Protein AF-A0A315Y2B6-F1 (afdb_monomer)

Secondary structure (DSSP, 8-state):
-HHHHHHHHHHHHHHHHH--HHHHHHHHHHHHHHHHHHHHHHHHHHHHHHHH---THHHHHHHHHHHHHHHHHHHHHHHHHHHHHHTT-----HHHHHHHHHHHTT-

Organism: Ruminococcus flavefaciens (NCBI:txid1265)

Solvent-accessible surface area (backbone atoms only — not comparable to full-atom values): 5702 Å² total; per-residue (Å²): 101,71,68,45,38,52,49,19,43,51,25,23,54,47,20,57,75,69,69,40,67,66,29,47,53,53,20,54,55,32,33,59,48,38,56,49,50,37,55,51,50,48,51,51,46,50,50,46,51,70,76,64,62,55,59,75,66,56,39,47,53,46,55,48,50,55,51,52,38,53,57,47,37,52,50,26,54,52,26,52,52,49,42,64,49,34,78,78,51,77,83,77,50,69,66,63,48,50,54,55,51,60,58,51,74,77,106

Sequence (107 aa):
MGALCEEAIAYEVKYLVEHDPEMKENAIDAEKQIDRNERDIESHCMKLLIHQQPVATDFRVITSALKMISDMERIGDQAKDIAEIAEYVHLSDSSARVHITNMAEIW

Nearest PDB structures (foldseek):
  1xwm-assembly1_A-2  TM=9.342E-01  e=5.596E-02  Geobacillus stearothermophilus
  1sum-assembly1_B  TM=8.061E-01  e=2.217E-01  Thermotoga maritima
  9had-assembly1_A  TM=8.245E-01  e=6.741E+00  Dermatophagoides farinae
  9had-assembly2_B  TM=5.248E-01  e=4.844E+00  Dermatophagoides farinae
  8q72-assembly1_B  TM=4.557E-01  e=3.481E+00  Escherichia coli

Structure (mmCIF, N/CA/C/O backbone):
data_AF-A0A315Y2B6-F1
#
_entry.id   AF-A0A315Y2B6-F1
#
loop_
_atom_site.group_PDB
_atom_site.id
_atom_site.type_symbol
_atom_site.label_atom_id
_atom_site.label_alt_id
_atom_site.label_comp_id
_atom_site.label_asym_id
_atom_site.label_entity_id
_atom_site.label_seq_id
_atom_site.pdbx_PDB_ins_code
_atom_site.Cartn_x
_atom_site.Cartn_y
_atom_site.Cartn_z
_atom_site.occupancy
_atom_site.B_iso_or_equiv
_atom_site.auth_seq_id
_atom_site.auth_comp_id
_atom_site.auth_asym_id
_atom_site.auth_atom_id
_atom_site.pdbx_PDB_model_num
ATOM 1 N N . MET A 1 1 ? -9.079 -2.030 -1.273 1.00 90.56 1 MET A N 1
ATOM 2 C CA . MET A 1 1 ? -7.680 -1.676 -0.972 1.00 90.56 1 MET A CA 1
ATOM 3 C C . MET A 1 1 ? -6.734 -2.793 -1.381 1.00 90.56 1 MET A C 1
ATOM 5 O O . MET A 1 1 ? -5.954 -2.532 -2.269 1.00 90.56 1 MET A O 1
ATOM 9 N N . GLY A 1 2 ? -6.883 -4.036 -0.898 1.00 92.69 2 GLY A N 1
ATOM 10 C CA . GLY A 1 2 ? -6.045 -5.166 -1.358 1.00 92.69 2 GLY A CA 1
ATOM 11 C C . GLY A 1 2 ? -5.941 -5.324 -2.885 1.00 92.69 2 GLY A C 1
ATOM 12 O O . GLY A 1 2 ? -4.840 -5.281 -3.410 1.00 92.69 2 GLY A O 1
ATOM 13 N N . ALA A 1 3 ? -7.070 -5.368 -3.602 1.00 93.69 3 ALA A N 1
ATOM 14 C CA . ALA A 1 3 ? -7.063 -5.423 -5.071 1.00 93.69 3 ALA A CA 1
ATOM 15 C C . ALA A 1 3 ? -6.384 -4.205 -5.736 1.00 93.69 3 ALA A C 1
ATOM 17 O O . ALA A 1 3 ? -5.747 -4.349 -6.766 1.00 93.69 3 ALA A O 1
ATOM 18 N N . LEU A 1 4 ? -6.464 -3.014 -5.125 1.00 93.75 4 LEU A N 1
ATOM 19 C CA . LEU A 1 4 ? -5.757 -1.829 -5.632 1.00 93.75 4 LEU A CA 1
ATOM 20 C C . LEU A 1 4 ? -4.242 -1.953 -5.432 1.00 93.75 4 LEU A C 1
ATOM 22 O O . LEU A 1 4 ? -3.488 -1.501 -6.281 1.00 93.75 4 LEU A O 1
ATOM 26 N N . CYS A 1 5 ? -3.793 -2.567 -4.332 1.00 94.50 5 CYS A N 1
ATOM 27 C CA . CYS A 1 5 ? -2.377 -2.875 -4.126 1.00 94.50 5 CYS A CA 1
ATOM 28 C C . CYS A 1 5 ? -1.881 -3.889 -5.169 1.00 94.50 5 CYS A C 1
ATOM 30 O O . CYS A 1 5 ? -0.793 -3.719 -5.706 1.00 94.50 5 CYS A O 1
ATOM 32 N N . GLU A 1 6 ? -2.677 -4.919 -5.476 1.00 93.12 6 GLU A N 1
ATOM 33 C CA . GLU A 1 6 ? -2.364 -5.901 -6.526 1.00 93.12 6 GLU A CA 1
ATOM 34 C C . GLU A 1 6 ? -2.275 -5.235 -7.907 1.00 93.12 6 GLU A C 1
ATOM 36 O O . GLU A 1 6 ? -1.290 -5.428 -8.616 1.00 93.12 6 GLU A O 1
ATOM 41 N N . GLU A 1 7 ? -3.247 -4.387 -8.257 1.00 92.88 7 GLU A N 1
ATOM 42 C CA . GLU A 1 7 ? -3.232 -3.601 -9.496 1.00 92.88 7 GLU A CA 1
ATOM 43 C C . GLU A 1 7 ? -2.013 -2.674 -9.575 1.00 92.88 7 GLU A C 1
ATOM 45 O O . GLU A 1 7 ? -1.332 -2.656 -10.599 1.00 92.88 7 GLU A O 1
ATOM 50 N N . ALA A 1 8 ? -1.696 -1.950 -8.496 1.00 93.50 8 ALA A N 1
ATOM 51 C CA . ALA A 1 8 ? -0.524 -1.079 -8.437 1.00 93.50 8 ALA A CA 1
ATOM 52 C C . ALA A 1 8 ? 0.765 -1.866 -8.714 1.00 93.50 8 ALA A C 1
ATOM 54 O O . ALA A 1 8 ? 1.544 -1.480 -9.580 1.00 93.50 8 ALA A O 1
ATOM 55 N N . ILE A 1 9 ? 0.956 -3.014 -8.055 1.00 92.25 9 ILE A N 1
ATOM 56 C CA . ILE A 1 9 ? 2.113 -3.885 -8.305 1.00 92.25 9 ILE A CA 1
ATOM 57 C C . ILE A 1 9 ? 2.136 -4.356 -9.766 1.00 92.25 9 ILE A C 1
ATOM 59 O O . ILE A 1 9 ? 3.190 -4.326 -10.401 1.00 92.25 9 ILE A O 1
ATOM 63 N N . ALA A 1 10 ? 0.997 -4.779 -10.317 1.00 91.31 10 ALA A N 1
ATOM 64 C CA . ALA A 1 10 ? 0.919 -5.283 -11.685 1.00 91.31 10 ALA A CA 1
ATOM 65 C C . ALA A 1 10 ? 1.286 -4.211 -12.725 1.00 91.31 10 ALA A C 1
ATOM 67 O O . ALA A 1 10 ? 2.072 -4.479 -13.640 1.00 91.31 10 ALA A O 1
ATOM 68 N N . TYR A 1 11 ? 0.763 -2.991 -12.573 1.00 92.62 11 TYR A N 1
ATOM 69 C CA . TYR A 1 11 ? 1.108 -1.862 -13.436 1.00 92.62 11 TYR A CA 1
ATOM 70 C C . TYR A 1 11 ? 2.600 -1.533 -13.356 1.00 92.62 11 TYR A C 1
ATOM 72 O O . TYR A 1 11 ? 3.242 -1.360 -14.391 1.00 92.62 11 TYR A O 1
ATOM 80 N N . GLU A 1 12 ? 3.178 -1.538 -12.157 1.00 90.38 12 GLU A N 1
ATOM 81 C CA . GLU A 1 12 ? 4.590 -1.207 -11.965 1.00 90.38 12 GLU A CA 1
ATOM 82 C C . GLU A 1 12 ? 5.536 -2.243 -12.549 1.00 90.38 12 GLU A C 1
ATOM 84 O O . GLU A 1 12 ? 6.516 -1.910 -13.218 1.00 90.38 12 GLU A O 1
ATOM 89 N N . VAL A 1 13 ? 5.223 -3.525 -12.370 1.00 89.06 13 VAL A N 1
ATOM 90 C CA . VAL A 1 13 ? 6.012 -4.596 -12.980 1.00 89.06 13 VAL A CA 1
ATOM 91 C C . VAL A 1 13 ? 5.925 -4.526 -14.503 1.00 89.06 13 VAL A C 1
ATOM 93 O O . VAL A 1 13 ? 6.932 -4.718 -15.189 1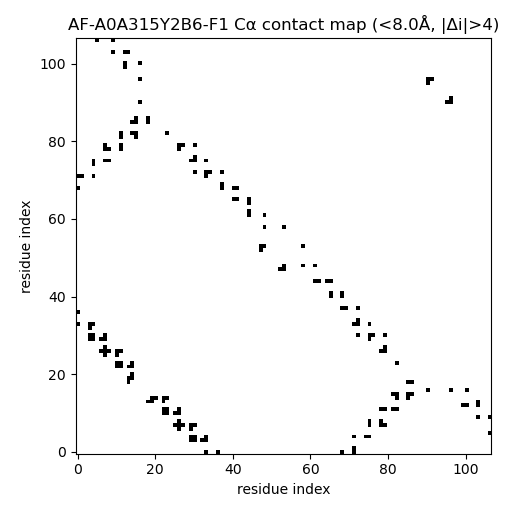.00 89.06 13 VAL A O 1
ATOM 96 N N . LYS A 1 14 ? 4.752 -4.193 -15.048 1.00 88.81 14 LYS A N 1
ATOM 97 C CA . LYS A 1 14 ? 4.595 -4.007 -16.489 1.00 88.81 14 LYS A CA 1
ATOM 98 C C . LYS A 1 14 ? 5.385 -2.800 -16.994 1.00 88.81 14 LYS A C 1
ATOM 100 O O . LYS A 1 14 ? 6.088 -2.923 -17.996 1.00 88.81 14 LYS A O 1
ATOM 105 N N . TYR A 1 15 ? 5.357 -1.675 -16.278 1.00 90.75 15 TYR A N 1
ATOM 106 C CA . TYR A 1 15 ? 6.193 -0.517 -16.595 1.00 90.75 15 TYR A CA 1
ATOM 107 C C . TYR A 1 15 ? 7.688 -0.863 -16.546 1.00 90.75 15 TYR A C 1
ATOM 109 O O . TYR A 1 15 ? 8.430 -0.511 -17.457 1.00 90.75 15 TYR A O 1
ATOM 117 N N . LEU A 1 16 ? 8.131 -1.625 -15.545 1.00 86.88 16 LEU A N 1
ATOM 118 C CA . LEU A 1 16 ? 9.524 -2.054 -15.407 1.00 86.88 16 LEU A CA 1
ATOM 119 C C . LEU A 1 16 ? 10.008 -2.935 -16.575 1.00 86.88 16 LEU A C 1
ATOM 121 O O . LEU A 1 16 ? 11.182 -2.872 -16.949 1.00 86.88 16 LEU A O 1
ATOM 125 N N . VAL A 1 17 ? 9.136 -3.777 -17.138 1.00 85.06 17 VAL A N 1
ATOM 126 C CA . VAL A 1 17 ? 9.481 -4.702 -18.233 1.00 85.06 17 VAL A CA 1
ATOM 127 C C . VAL A 1 17 ? 9.347 -4.051 -19.611 1.00 85.06 17 VAL A C 1
ATOM 129 O O . VAL A 1 17 ? 10.186 -4.296 -20.484 1.00 85.06 17 VAL A O 1
ATOM 132 N N . GLU A 1 18 ? 8.290 -3.266 -19.819 1.00 86.88 18 GLU A N 1
ATOM 133 C CA . GLU A 1 18 ? 7.896 -2.735 -21.130 1.00 86.88 18 GLU A CA 1
ATOM 134 C C . GLU A 1 18 ? 8.264 -1.257 -21.328 1.00 86.88 18 GLU A C 1
ATOM 136 O O . GLU A 1 18 ? 8.247 -0.779 -22.463 1.00 86.88 18 GLU A O 1
ATOM 141 N N . HIS A 1 19 ? 8.611 -0.538 -20.254 1.00 86.38 19 HIS A N 1
ATOM 142 C CA . HIS A 1 19 ? 8.812 0.918 -20.231 1.00 86.38 19 HIS A CA 1
ATOM 143 C C . HIS A 1 19 ? 7.598 1.701 -20.764 1.00 86.38 19 HIS A C 1
ATOM 145 O O . HIS A 1 19 ? 7.749 2.769 -21.357 1.00 86.38 19 HIS A O 1
ATOM 151 N N . ASP A 1 20 ? 6.388 1.173 -20.546 1.00 89.50 20 ASP A N 1
ATOM 152 C CA . ASP A 1 20 ? 5.126 1.787 -20.972 1.00 89.50 20 ASP A CA 1
ATOM 153 C C . ASP A 1 20 ? 4.697 2.934 -20.028 1.00 89.50 20 ASP A C 1
ATOM 155 O O . ASP A 1 20 ? 4.271 2.672 -18.897 1.00 89.50 20 ASP A O 1
ATOM 159 N N . PRO A 1 21 ? 4.762 4.209 -20.460 1.00 88.94 21 PRO A N 1
ATOM 160 C CA . PRO A 1 21 ? 4.435 5.349 -19.606 1.00 88.94 21 PRO A CA 1
ATOM 161 C C . PRO A 1 21 ? 2.975 5.363 -19.127 1.00 88.94 21 PRO A C 1
ATOM 163 O O . PRO A 1 21 ? 2.705 5.955 -18.083 1.00 88.94 21 PRO A O 1
ATOM 166 N N . GLU A 1 22 ? 2.047 4.710 -19.835 1.00 93.31 22 GLU A N 1
ATOM 167 C CA . GLU A 1 22 ? 0.646 4.613 -19.405 1.00 93.31 22 GLU A CA 1
ATOM 168 C C . GLU A 1 22 ? 0.519 3.766 -18.130 1.00 93.31 22 GLU A C 1
ATOM 170 O O . GLU A 1 22 ? -0.234 4.104 -17.218 1.00 93.31 22 GLU A O 1
ATOM 175 N N . MET A 1 23 ? 1.311 2.695 -18.016 1.00 92.62 23 MET A N 1
ATOM 176 C CA . MET A 1 23 ? 1.315 1.847 -16.821 1.00 92.62 23 MET A CA 1
ATOM 177 C C . MET A 1 23 ? 1.856 2.594 -15.598 1.00 92.62 23 MET A C 1
ATOM 179 O O . MET A 1 23 ? 1.296 2.460 -14.512 1.00 92.62 23 MET A O 1
ATOM 183 N N . LYS A 1 24 ? 2.870 3.450 -15.780 1.00 90.38 24 LYS A N 1
ATOM 184 C CA . LYS A 1 24 ? 3.372 4.332 -14.714 1.00 90.38 24 LYS A CA 1
ATOM 185 C C . LYS A 1 24 ? 2.284 5.288 -14.214 1.00 90.38 24 LYS A C 1
ATOM 187 O O . LYS A 1 24 ? 2.136 5.481 -13.011 1.00 90.38 24 LYS A O 1
ATOM 192 N N . GLU A 1 25 ? 1.512 5.891 -15.118 1.00 92.94 25 GLU A N 1
ATOM 193 C CA . GLU A 1 25 ? 0.418 6.794 -14.732 1.00 92.94 25 GLU A CA 1
ATOM 194 C C . GLU A 1 25 ? -0.687 6.048 -13.970 1.00 92.94 25 GLU A C 1
ATOM 196 O O . GLU A 1 25 ? -1.113 6.501 -12.905 1.00 92.94 25 GLU A O 1
ATOM 201 N N . ASN A 1 26 ? -1.076 4.862 -14.450 1.00 93.50 26 ASN A N 1
ATOM 202 C CA . ASN A 1 26 ? -2.064 4.010 -13.786 1.00 93.50 26 ASN A CA 1
ATOM 203 C C . ASN A 1 26 ? -1.624 3.593 -12.376 1.00 93.50 26 ASN A C 1
ATOM 205 O O . ASN A 1 26 ? -2.435 3.597 -11.449 1.00 93.50 26 ASN A O 1
ATOM 209 N N . ALA A 1 27 ? -0.345 3.267 -12.193 1.00 92.19 27 ALA A N 1
ATOM 210 C CA . ALA A 1 27 ? 0.192 2.908 -10.890 1.00 92.19 27 ALA A CA 1
ATOM 211 C C . ALA A 1 27 ? 0.207 4.087 -9.906 1.00 92.19 27 ALA A C 1
ATOM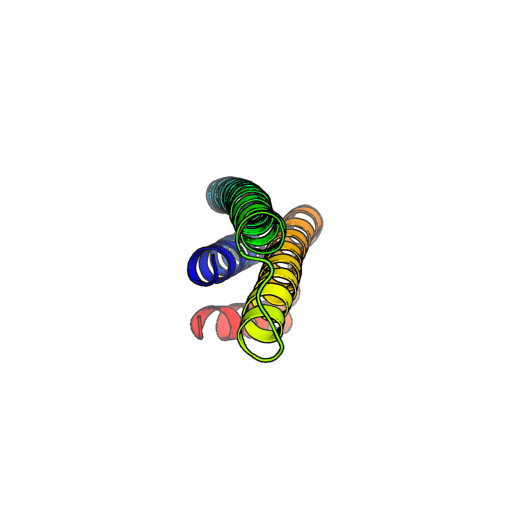 213 O O . ALA A 1 27 ? -0.238 3.945 -8.766 1.00 92.19 27 ALA A O 1
ATOM 214 N N . ILE A 1 28 ? 0.615 5.277 -10.362 1.00 91.56 28 ILE A N 1
ATOM 215 C CA . ILE A 1 28 ? 0.555 6.512 -9.565 1.00 91.56 28 ILE A CA 1
ATOM 216 C C . ILE A 1 28 ? -0.891 6.820 -9.147 1.00 91.56 28 ILE A C 1
ATOM 218 O O . ILE A 1 28 ? -1.148 7.267 -8.029 1.00 91.56 28 ILE A O 1
ATOM 222 N N . ASP A 1 29 ? -1.861 6.603 -10.030 1.00 94.88 29 ASP A N 1
ATOM 223 C CA . ASP A 1 29 ? -3.267 6.822 -9.701 1.00 94.88 29 ASP A CA 1
ATOM 224 C C . ASP A 1 29 ? -3.845 5.746 -8.770 1.00 94.88 29 ASP A C 1
ATOM 226 O O . ASP A 1 29 ? -4.738 6.054 -7.971 1.00 94.88 29 ASP A O 1
ATOM 230 N N . ALA A 1 30 ? -3.333 4.515 -8.820 1.00 94.50 30 ALA A N 1
ATOM 231 C CA . ALA A 1 30 ? -3.653 3.470 -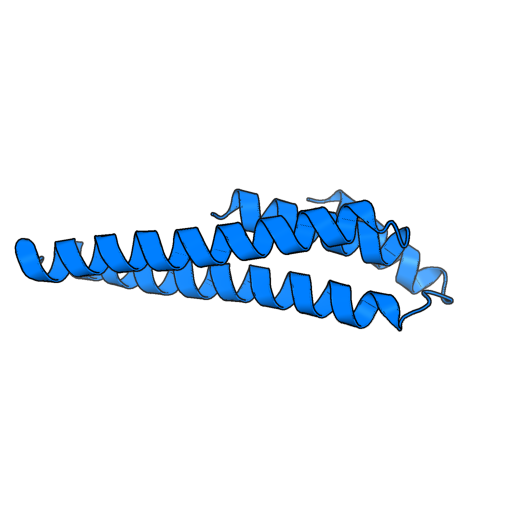7.853 1.00 94.50 30 ALA A CA 1
ATOM 232 C C . ALA A 1 30 ? -3.091 3.799 -6.456 1.00 94.50 30 ALA A C 1
ATOM 234 O O . ALA A 1 30 ? -3.840 3.725 -5.481 1.00 94.50 30 ALA A O 1
ATOM 235 N N . GLU A 1 31 ? -1.836 4.253 -6.350 1.00 94.75 31 GLU A N 1
ATOM 236 C CA . GLU A 1 31 ? -1.224 4.712 -5.088 1.00 94.75 31 GLU A CA 1
ATOM 237 C C . GLU A 1 31 ? -2.043 5.843 -4.449 1.00 94.75 31 GLU A C 1
ATOM 239 O O . GLU A 1 31 ? -2.513 5.707 -3.319 1.00 94.75 31 GLU A O 1
ATOM 244 N N . LYS A 1 32 ? -2.409 6.877 -5.217 1.00 95.44 32 LYS A N 1
ATOM 245 C CA . LYS A 1 32 ? -3.251 7.972 -4.701 1.00 95.44 32 LYS A CA 1
ATOM 246 C C . LYS A 1 32 ? -4.601 7.490 -4.178 1.00 95.44 32 LYS A C 1
ATOM 248 O O . LYS A 1 32 ? -5.209 8.153 -3.333 1.00 95.44 32 LYS A O 1
ATOM 253 N N . GLN A 1 33 ? -5.149 6.417 -4.747 1.00 96.88 33 GLN A N 1
ATOM 254 C CA . GLN A 1 33 ? -6.393 5.816 -4.269 1.00 96.88 33 GLN A CA 1
ATOM 255 C C . GLN A 1 33 ? -6.174 5.004 -2.992 1.00 96.88 33 GLN A C 1
ATOM 257 O O . GLN A 1 33 ? -7.046 5.021 -2.120 1.00 96.88 33 GLN A O 1
ATOM 262 N N . ILE A 1 34 ? -5.035 4.324 -2.858 1.00 97.50 34 ILE A N 1
ATOM 263 C CA . ILE A 1 34 ? -4.635 3.624 -1.635 1.00 97.50 34 ILE A CA 1
ATOM 264 C C . ILE A 1 34 ? -4.509 4.630 -0.482 1.00 97.50 34 ILE A C 1
ATOM 266 O O . ILE A 1 34 ? -5.200 4.447 0.518 1.00 97.50 34 ILE A O 1
ATOM 270 N N . ASP A 1 35 ? -3.801 5.748 -0.661 1.00 97.19 35 ASP A N 1
ATOM 271 C CA . ASP A 1 35 ? -3.650 6.803 0.359 1.00 97.19 35 ASP A CA 1
ATOM 272 C C . ASP A 1 35 ? -4.978 7.407 0.818 1.00 97.19 35 ASP A C 1
ATOM 274 O O . ASP A 1 35 ? -5.159 7.822 1.968 1.00 97.19 35 ASP A O 1
ATOM 278 N N . ARG A 1 36 ? -5.918 7.577 -0.119 1.00 97.62 36 ARG A N 1
ATOM 279 C CA . ARG A 1 36 ? -7.254 8.094 0.208 1.00 97.62 36 ARG A CA 1
ATOM 280 C C . ARG A 1 36 ? -8.025 7.068 1.020 1.00 97.62 36 ARG A C 1
ATOM 282 O O . ARG A 1 36 ? -8.609 7.423 2.039 1.00 97.62 36 ARG A O 1
ATOM 289 N N . ASN A 1 37 ? -7.995 5.809 0.589 1.00 97.69 37 ASN A N 1
ATOM 290 C CA . ASN A 1 37 ? -8.665 4.725 1.292 1.00 97.69 37 ASN A CA 1
ATOM 291 C C . ASN A 1 37 ? -8.080 4.512 2.691 1.00 97.69 37 ASN A C 1
ATOM 293 O O . ASN A 1 37 ? -8.848 4.290 3.622 1.00 97.69 37 ASN A O 1
ATOM 297 N N . GLU A 1 38 ? -6.762 4.611 2.861 1.00 98.12 38 GLU A N 1
ATOM 298 C CA . GLU A 1 38 ? -6.113 4.522 4.168 1.00 98.12 38 GLU A CA 1
ATOM 299 C C . GLU A 1 38 ? -6.655 5.609 5.108 1.00 98.12 38 GLU A C 1
ATOM 301 O O . GLU A 1 38 ? -7.229 5.287 6.149 1.00 98.12 38 GLU A O 1
ATOM 306 N N . ARG A 1 39 ? -6.598 6.883 4.693 1.00 98.12 39 ARG A N 1
ATOM 307 C CA . ARG A 1 39 ? -7.127 8.019 5.470 1.00 98.12 39 ARG A CA 1
ATOM 308 C C . ARG A 1 39 ? -8.614 7.883 5.788 1.00 98.12 39 ARG A C 1
ATOM 310 O O . ARG A 1 39 ? -9.051 8.185 6.904 1.00 98.12 39 ARG A O 1
ATOM 317 N N . ASP A 1 40 ? -9.407 7.423 4.825 1.00 98.19 40 ASP A N 1
ATOM 318 C CA . ASP A 1 40 ? -10.839 7.219 5.014 1.00 98.19 40 ASP A CA 1
ATOM 319 C C . ASP A 1 40 ? -11.106 6.098 6.023 1.00 98.19 40 ASP A C 1
ATOM 321 O O . ASP A 1 40 ? -11.921 6.270 6.936 1.00 98.19 40 ASP A O 1
ATOM 325 N N . ILE A 1 41 ? -10.426 4.955 5.910 1.00 97.81 41 ILE A N 1
ATOM 326 C CA . ILE A 1 41 ? -10.594 3.833 6.841 1.00 97.81 41 ILE A CA 1
ATOM 327 C C . ILE A 1 41 ? -10.089 4.218 8.234 1.00 97.81 41 ILE A C 1
ATOM 329 O O . ILE A 1 41 ? -10.795 3.969 9.214 1.00 97.81 41 ILE A O 1
ATOM 333 N N . GLU A 1 42 ? -8.942 4.891 8.339 1.00 98.19 42 GLU A N 1
ATOM 334 C CA . GLU A 1 42 ? -8.418 5.414 9.602 1.00 98.19 42 GLU A CA 1
ATOM 335 C C . GLU A 1 42 ? -9.450 6.325 10.283 1.00 98.19 42 GLU A C 1
ATOM 337 O O . GLU A 1 42 ? -9.787 6.126 11.454 1.00 98.19 42 GLU A O 1
ATOM 342 N N . SER A 1 43 ? -10.047 7.263 9.537 1.00 98.00 43 SER A N 1
ATOM 343 C CA . SER A 1 43 ? -11.100 8.146 10.049 1.00 98.00 43 SER A CA 1
ATOM 344 C C . SER A 1 43 ? -12.306 7.366 10.583 1.00 98.00 43 SER A C 1
ATOM 346 O O . SER A 1 43 ? -12.836 7.683 11.654 1.00 98.00 43 SER A O 1
ATOM 348 N N . HIS A 1 44 ? -12.748 6.323 9.873 1.00 97.31 44 HIS A N 1
ATOM 349 C CA . HIS A 1 44 ? -13.843 5.463 10.328 1.00 97.31 44 HIS A CA 1
ATOM 350 C C . HIS A 1 44 ? -13.477 4.688 11.597 1.00 97.31 44 HIS A C 1
ATOM 352 O O . HIS A 1 44 ? -14.268 4.660 12.544 1.00 97.31 44 HIS A O 1
ATOM 358 N N . CYS A 1 45 ? -12.277 4.111 11.659 1.00 97.06 45 CYS A N 1
ATOM 359 C CA . CYS A 1 45 ? -11.773 3.423 12.842 1.00 97.06 45 CYS A CA 1
ATOM 360 C C . CYS A 1 45 ? -11.718 4.363 14.053 1.00 97.06 45 CYS A C 1
ATOM 362 O O . CYS A 1 45 ? -12.217 4.011 15.122 1.00 97.06 45 CYS A O 1
ATOM 364 N N . MET A 1 46 ? -11.212 5.587 13.885 1.00 97.12 46 MET A N 1
ATOM 365 C CA . MET A 1 46 ? -11.163 6.583 14.958 1.00 97.12 46 MET A CA 1
ATOM 366 C C . MET A 1 46 ? -12.558 6.993 15.438 1.00 97.12 46 MET A C 1
ATOM 368 O O . MET A 1 46 ? -12.795 7.066 16.645 1.00 97.12 46 MET A O 1
ATOM 372 N N . LYS A 1 47 ? -13.518 7.183 14.524 1.00 97.00 47 LYS A N 1
ATOM 373 C CA . LYS A 1 47 ? -14.922 7.437 14.890 1.00 97.00 47 LYS A CA 1
ATOM 374 C C . LYS A 1 47 ? -15.503 6.290 15.716 1.00 97.00 47 LYS A C 1
ATOM 376 O O . LYS A 1 47 ? -16.158 6.551 16.722 1.00 97.00 47 LYS A O 1
ATOM 381 N N . LEU A 1 48 ? -15.251 5.036 15.336 1.00 95.94 48 LEU A N 1
ATOM 382 C CA . LEU A 1 48 ? -15.718 3.872 16.097 1.00 95.94 48 LEU A CA 1
ATOM 383 C C . LEU A 1 48 ? -15.110 3.830 17.504 1.00 95.94 48 LEU A C 1
ATOM 385 O O . LEU A 1 48 ? -15.843 3.634 18.472 1.00 95.94 48 LEU A O 1
ATOM 389 N N . LEU A 1 49 ? -13.803 4.074 17.631 1.00 95.00 49 LEU A N 1
ATOM 390 C CA . LEU A 1 49 ? -13.124 4.114 18.929 1.00 95.00 49 LEU A CA 1
ATOM 391 C C . LEU A 1 49 ? -13.700 5.200 19.847 1.00 95.00 49 LEU A C 1
ATOM 393 O O . LEU A 1 49 ? -13.960 4.933 21.020 1.00 95.00 49 LEU A O 1
ATOM 397 N N . ILE A 1 50 ? -13.940 6.399 19.310 1.00 95.19 50 ILE A N 1
ATOM 398 C CA . ILE A 1 50 ? -14.446 7.545 20.077 1.00 95.19 50 ILE A CA 1
ATOM 399 C C . ILE A 1 50 ? -15.918 7.357 20.463 1.00 95.19 50 ILE A C 1
ATOM 401 O O . ILE A 1 50 ? -16.279 7.580 21.618 1.0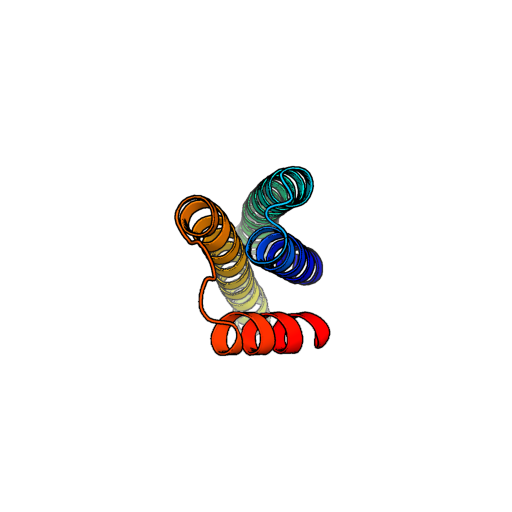0 95.19 50 ILE A O 1
ATOM 405 N N . HIS A 1 51 ? -16.774 6.969 19.515 1.00 94.94 51 HIS A N 1
ATOM 406 C CA . HIS A 1 51 ? -18.222 6.941 19.732 1.00 94.94 51 HIS A CA 1
ATOM 407 C C . HIS A 1 51 ? -18.711 5.695 20.467 1.00 94.94 51 HIS A C 1
ATOM 409 O O . HIS A 1 51 ? -19.669 5.796 21.228 1.00 94.94 51 HIS A O 1
ATOM 415 N N . GLN A 1 52 ? -18.100 4.533 20.223 1.00 92.31 52 GLN A N 1
ATOM 416 C CA . GLN A 1 52 ? -18.619 3.253 20.718 1.00 92.31 52 GLN A CA 1
ATOM 417 C C . GLN A 1 52 ? -17.829 2.694 21.905 1.00 92.31 52 GLN A C 1
ATOM 419 O O . GLN A 1 52 ? -18.305 1.767 22.550 1.00 92.31 52 GLN A O 1
ATOM 424 N N . GLN A 1 53 ? -16.635 3.231 22.193 1.00 89.56 53 GLN A N 1
ATOM 425 C CA . GLN A 1 53 ? -15.734 2.750 23.255 1.00 89.56 53 GLN A CA 1
ATOM 426 C C . GLN A 1 53 ? -15.647 1.207 23.323 1.00 89.56 53 GLN A C 1
ATOM 428 O O . GLN A 1 53 ? -15.883 0.608 24.377 1.00 89.56 53 GLN A O 1
ATOM 433 N N . PRO A 1 54 ? -15.351 0.545 22.186 1.00 91.81 54 PRO A N 1
ATOM 434 C CA . PRO A 1 54 ? -15.387 -0.906 22.076 1.00 91.81 54 PRO A CA 1
ATOM 435 C C . PRO A 1 54 ? -14.389 -1.565 23.030 1.00 91.81 54 PRO A C 1
ATOM 437 O O . PRO A 1 54 ? -13.280 -1.071 23.238 1.00 91.81 54 PRO A O 1
ATOM 440 N N . VAL A 1 55 ? -14.757 -2.724 23.578 1.00 92.25 55 VAL A N 1
ATOM 441 C CA . VAL A 1 55 ? -13.934 -3.470 24.540 1.00 92.25 55 VAL A CA 1
ATOM 442 C C . VAL A 1 55 ? -13.330 -4.726 23.919 1.00 92.25 55 VAL A C 1
ATOM 444 O O . VAL A 1 55 ? -13.921 -5.355 23.047 1.00 92.25 55 VAL A O 1
ATOM 447 N N . ALA A 1 56 ? -12.150 -5.114 24.411 1.00 93.69 56 ALA A N 1
ATOM 448 C CA . ALA A 1 56 ? -11.447 -6.374 24.147 1.00 93.69 56 ALA A CA 1
ATOM 449 C C . ALA A 1 56 ? -11.429 -6.855 22.679 1.00 93.69 56 ALA A C 1
ATOM 451 O O . ALA A 1 56 ? -10.450 -6.642 21.968 1.00 93.69 56 ALA A O 1
ATOM 452 N N . THR A 1 57 ? -12.457 -7.579 22.235 1.00 94.81 57 THR A N 1
ATOM 453 C CA . THR A 1 57 ? -12.530 -8.155 20.885 1.00 94.81 57 THR A CA 1
ATOM 454 C C . THR A 1 57 ? -12.741 -7.083 19.828 1.00 94.81 57 THR A C 1
ATOM 456 O O . THR A 1 57 ? -11.946 -7.018 18.896 1.00 94.81 57 THR A O 1
ATOM 459 N N . ASP A 1 58 ? -13.712 -6.193 20.009 1.00 94.69 58 ASP A N 1
ATOM 460 C CA . ASP A 1 58 ? -14.022 -5.160 19.016 1.00 94.69 58 ASP A CA 1
ATOM 461 C C . ASP A 1 58 ? -12.871 -4.154 18.893 1.00 94.69 58 ASP A C 1
ATOM 463 O O . ASP A 1 58 ? -12.481 -3.763 17.794 1.00 94.69 58 ASP A O 1
ATOM 467 N N . PHE A 1 59 ? -12.231 -3.824 20.020 1.00 95.00 59 PHE A N 1
ATOM 468 C CA . PHE A 1 59 ? -11.022 -3.000 20.027 1.00 95.00 59 PHE A CA 1
ATOM 469 C C . PHE A 1 59 ? -9.869 -3.654 19.254 1.00 95.00 59 PHE A C 1
ATOM 471 O O . PHE A 1 59 ? -9.189 -2.997 18.463 1.00 95.00 59 PHE A O 1
ATOM 478 N N . ARG A 1 60 ? -9.651 -4.963 19.444 1.00 96.50 60 ARG A N 1
ATOM 479 C CA . ARG A 1 60 ? -8.639 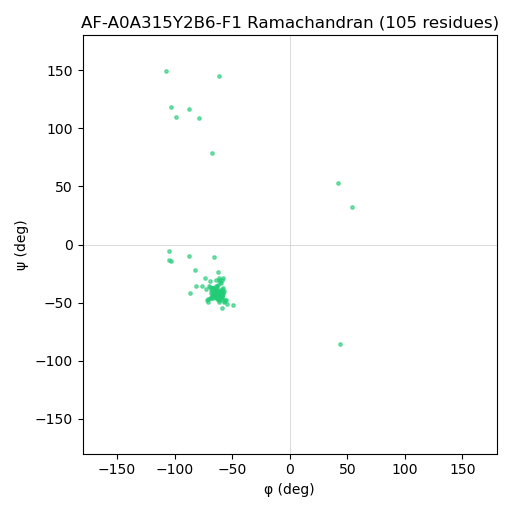-5.711 18.683 1.00 96.50 60 ARG A CA 1
ATOM 480 C C . ARG A 1 60 ? -8.953 -5.722 17.193 1.00 96.50 60 ARG A C 1
ATOM 482 O O . ARG A 1 60 ? -8.045 -5.494 16.411 1.00 96.50 60 ARG A O 1
ATOM 489 N N . VAL A 1 61 ? -10.211 -5.916 16.798 1.00 97.12 61 VAL A N 1
ATOM 490 C CA . VAL A 1 61 ? -10.605 -5.891 15.380 1.00 97.12 61 VAL A CA 1
ATOM 491 C C . VAL A 1 61 ? -10.296 -4.530 14.753 1.00 97.12 61 VAL A C 1
ATOM 493 O O . VAL A 1 61 ? -9.662 -4.477 13.702 1.00 97.12 61 VAL A O 1
ATOM 496 N N . ILE A 1 62 ? -10.667 -3.431 15.415 1.00 97.06 62 ILE A N 1
ATOM 497 C CA . ILE A 1 62 ? -10.424 -2.077 14.894 1.00 97.06 62 ILE A CA 1
ATOM 498 C C . ILE A 1 62 ? -8.924 -1.769 14.813 1.00 97.06 62 ILE A C 1
ATOM 500 O O . ILE A 1 62 ? -8.451 -1.263 13.801 1.00 97.06 62 ILE A O 1
ATOM 504 N N . THR A 1 63 ? -8.155 -2.101 15.851 1.00 96.75 63 THR A N 1
ATOM 505 C CA . THR A 1 63 ? -6.700 -1.862 15.846 1.00 96.75 63 THR A CA 1
ATOM 506 C C . THR A 1 63 ? -5.958 -2.763 14.860 1.00 96.75 63 THR A C 1
ATOM 508 O O . THR A 1 63 ? -4.964 -2.334 14.279 1.00 96.75 63 THR A O 1
ATOM 511 N N . SER A 1 64 ? -6.440 -3.984 14.615 1.00 97.69 64 SER A N 1
ATOM 512 C CA . SER A 1 64 ? -5.951 -4.836 13.529 1.00 97.69 64 SER A CA 1
ATOM 513 C C . SER A 1 64 ? -6.245 -4.220 12.163 1.00 97.69 64 SER A C 1
ATOM 515 O O . SER A 1 64 ? -5.346 -4.188 11.332 1.00 97.69 64 SER A O 1
ATOM 517 N N . ALA A 1 65 ? -7.447 -3.676 11.943 1.00 97.44 65 ALA A N 1
ATOM 518 C CA . ALA A 1 65 ? -7.771 -2.967 10.706 1.00 97.44 65 ALA A CA 1
ATOM 519 C C . ALA A 1 65 ? -6.837 -1.774 10.465 1.00 97.44 65 ALA A C 1
ATOM 521 O O . ALA A 1 65 ? -6.285 -1.670 9.376 1.00 97.44 65 ALA A O 1
ATOM 522 N N . LEU A 1 66 ? -6.579 -0.954 11.492 1.00 97.69 66 LEU A N 1
ATOM 523 C CA . LEU A 1 66 ? -5.628 0.165 11.420 1.00 97.69 66 LEU A CA 1
ATOM 524 C C . LEU A 1 66 ? -4.209 -0.273 11.023 1.00 97.69 66 LEU A C 1
ATOM 526 O O . LEU A 1 66 ? -3.553 0.395 10.235 1.00 97.69 66 LEU A O 1
ATOM 530 N N . LYS A 1 67 ? -3.729 -1.408 11.542 1.00 97.62 67 LYS A N 1
ATOM 531 C CA . LYS A 1 67 ? -2.417 -1.941 11.144 1.00 97.62 67 LYS A CA 1
ATOM 532 C C . LYS A 1 67 ? -2.414 -2.428 9.697 1.00 97.62 67 LYS A C 1
ATOM 534 O O . LYS A 1 67 ? -1.511 -2.086 8.950 1.00 97.62 67 LYS A O 1
ATOM 539 N N . MET A 1 68 ? -3.441 -3.181 9.302 1.00 97.38 68 MET A N 1
ATOM 540 C CA . MET A 1 68 ? -3.537 -3.729 7.947 1.00 97.38 68 MET A CA 1
ATOM 541 C C . MET A 1 68 ? -3.599 -2.640 6.875 1.00 97.38 68 MET A C 1
ATOM 543 O O . MET A 1 68 ? -3.008 -2.817 5.817 1.00 97.38 68 MET A O 1
ATOM 547 N N . ILE A 1 69 ? -4.311 -1.532 7.119 1.00 97.62 69 ILE A N 1
ATOM 548 C CA . ILE A 1 69 ? -4.374 -0.443 6.133 1.00 97.62 69 ILE A CA 1
ATOM 549 C C . ILE A 1 69 ? -3.024 0.256 5.961 1.00 97.62 69 ILE A C 1
ATOM 551 O O . ILE A 1 69 ? -2.661 0.541 4.828 1.00 97.62 69 ILE A O 1
ATOM 555 N N . SER A 1 70 ? -2.260 0.439 7.041 1.00 97.00 70 SER A N 1
ATOM 556 C CA . SER A 1 70 ? -0.912 1.013 6.974 1.00 97.00 70 SER A CA 1
ATOM 557 C C . SER A 1 70 ? 0.064 0.069 6.264 1.00 97.00 70 SER A C 1
ATOM 559 O O . SER A 1 70 ? 0.863 0.502 5.443 1.00 97.00 70 SER A O 1
ATOM 561 N N . ASP A 1 71 ? -0.041 -1.244 6.501 1.00 97.38 71 ASP A N 1
ATOM 562 C CA . ASP A 1 71 ? 0.752 -2.230 5.757 1.00 97.38 71 ASP A CA 1
ATOM 563 C C . ASP A 1 71 ? 0.408 -2.218 4.251 1.00 97.38 71 ASP A C 1
ATOM 565 O O . ASP A 1 71 ? 1.289 -2.398 3.415 1.00 97.38 71 ASP A O 1
ATOM 569 N N . MET A 1 72 ? -0.861 -1.992 3.892 1.00 96.62 72 MET A N 1
ATOM 570 C CA . MET A 1 72 ? -1.312 -1.879 2.498 1.00 96.62 72 MET A CA 1
ATOM 571 C C . MET A 1 72 ? -0.879 -0.5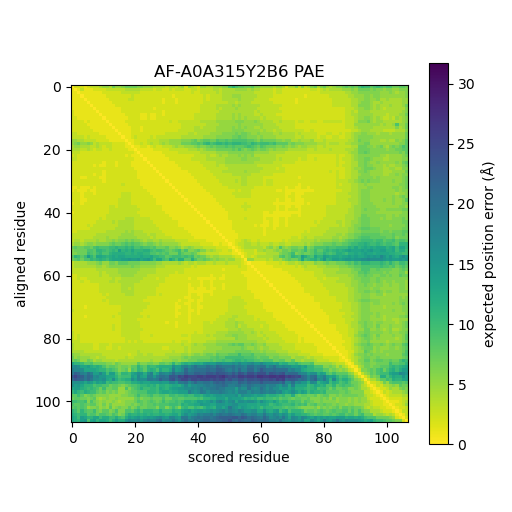73 1.819 1.00 96.62 72 MET A C 1
ATOM 573 O O . MET A 1 72 ? -0.540 -0.607 0.638 1.00 96.62 72 MET A O 1
ATOM 577 N N . GLU A 1 73 ? -0.884 0.552 2.534 1.00 97.00 73 GLU A N 1
ATOM 578 C CA . GLU A 1 73 ? -0.339 1.824 2.035 1.00 97.00 73 GLU A CA 1
ATOM 579 C C . GLU A 1 73 ? 1.146 1.681 1.713 1.00 97.00 73 GLU A C 1
ATOM 581 O O . GLU A 1 73 ? 1.561 1.936 0.584 1.00 97.00 73 GLU A O 1
ATOM 586 N N . ARG A 1 74 ? 1.899 1.059 2.619 1.00 96.75 74 ARG A N 1
ATOM 587 C CA . ARG A 1 74 ? 3.319 0.787 2.413 1.00 96.75 74 ARG A CA 1
ATOM 588 C C . ARG A 1 74 ? 3.607 -0.089 1.193 1.00 96.75 74 ARG A C 1
ATOM 590 O O . ARG A 1 74 ? 4.656 0.060 0.571 1.00 96.75 74 ARG A O 1
ATOM 597 N N . ILE A 1 75 ? 2.714 -1.022 0.854 1.00 94.69 75 ILE A N 1
ATOM 598 C CA . ILE A 1 75 ? 2.823 -1.812 -0.384 1.00 94.69 75 ILE A CA 1
ATOM 599 C C . ILE A 1 75 ? 2.659 -0.907 -1.613 1.00 94.69 75 ILE A C 1
ATOM 601 O O . ILE A 1 75 ? 3.408 -1.060 -2.576 1.00 94.69 75 ILE A O 1
ATOM 605 N N . GLY A 1 76 ? 1.704 0.027 -1.578 1.00 93.44 76 GLY A N 1
ATOM 606 C CA . GLY A 1 76 ? 1.497 1.017 -2.639 1.00 93.44 76 GLY A CA 1
ATOM 607 C C . GLY A 1 76 ? 2.713 1.925 -2.830 1.00 93.44 76 GLY A C 1
ATOM 608 O O . GLY A 1 76 ? 3.205 2.053 -3.950 1.00 93.44 76 GLY A O 1
ATOM 609 N N . ASP A 1 77 ? 3.259 2.456 -1.736 1.00 93.50 77 ASP A N 1
ATOM 610 C CA . ASP A 1 77 ? 4.490 3.258 -1.734 1.00 93.50 77 ASP A CA 1
ATOM 611 C C . ASP A 1 77 ? 5.668 2.506 -2.358 1.00 93.50 77 ASP A C 1
ATOM 613 O O . ASP A 1 77 ? 6.365 3.015 -3.234 1.00 93.50 77 ASP A O 1
ATOM 617 N N . GLN A 1 78 ? 5.872 1.252 -1.948 1.00 93.81 78 GLN A N 1
ATOM 618 C CA . GLN A 1 78 ? 6.945 0.419 -2.487 1.00 93.81 78 GLN A CA 1
ATOM 619 C C . GLN A 1 78 ? 6.767 0.131 -3.979 1.00 93.81 78 GLN A C 1
ATOM 621 O O . GLN A 1 78 ? 7.760 0.048 -4.701 1.00 93.81 78 GLN A O 1
ATOM 626 N N . ALA A 1 79 ? 5.528 -0.031 -4.445 1.00 90.12 79 ALA A N 1
ATOM 627 C CA . ALA A 1 79 ? 5.243 -0.200 -5.864 1.00 90.12 79 ALA A CA 1
ATOM 628 C C . ALA A 1 79 ? 5.650 1.061 -6.650 1.00 90.12 79 ALA A C 1
ATOM 630 O O . ALA A 1 79 ? 6.397 0.966 -7.622 1.00 90.12 79 ALA A O 1
ATOM 631 N N . LYS A 1 80 ? 5.271 2.248 -6.170 1.00 89.81 80 LYS A N 1
ATOM 632 C CA . LYS A 1 80 ? 5.667 3.529 -6.769 1.00 89.81 80 LYS A CA 1
ATOM 633 C C . LYS A 1 80 ? 7.182 3.764 -6.752 1.00 89.81 80 LYS A C 1
ATOM 635 O O . LYS A 1 80 ? 7.741 4.223 -7.747 1.00 89.81 80 LYS A O 1
ATOM 640 N N . ASP A 1 81 ? 7.872 3.417 -5.666 1.00 91.12 81 ASP A N 1
ATOM 641 C CA . ASP A 1 81 ? 9.338 3.496 -5.605 1.00 91.12 81 ASP A CA 1
ATOM 642 C C . ASP A 1 81 ? 9.988 2.636 -6.708 1.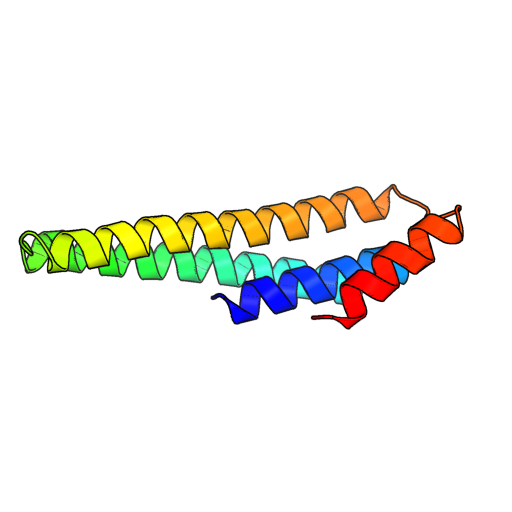00 91.12 81 ASP A C 1
ATOM 644 O O . ASP A 1 81 ? 10.987 3.030 -7.317 1.00 91.12 81 ASP A O 1
ATOM 648 N N . ILE A 1 82 ? 9.408 1.465 -7.011 1.00 88.31 82 ILE A N 1
ATOM 649 C CA . ILE A 1 82 ? 9.861 0.609 -8.116 1.00 88.31 82 ILE A CA 1
ATOM 650 C C . ILE A 1 82 ? 9.670 1.314 -9.468 1.00 88.31 82 ILE A C 1
ATOM 652 O O . ILE A 1 82 ? 10.587 1.244 -10.290 1.00 88.31 82 ILE A O 1
ATOM 656 N N . ALA A 1 83 ? 8.568 2.043 -9.683 1.00 85.62 83 ALA A N 1
ATOM 657 C CA . ALA A 1 83 ? 8.353 2.893 -10.866 1.00 85.62 83 ALA A CA 1
ATOM 658 C C . ALA A 1 83 ? 9.485 3.889 -11.069 1.00 85.62 83 ALA A C 1
ATOM 660 O O . ALA A 1 83 ? 10.044 4.042 -12.158 1.00 85.62 83 ALA A O 1
ATOM 661 N N . GLU A 1 84 ? 9.796 4.621 -10.004 1.00 87.38 84 GLU A N 1
ATOM 662 C CA . GLU A 1 84 ? 10.778 5.692 -10.051 1.00 87.38 84 GLU A CA 1
ATOM 663 C C . GLU A 1 84 ? 12.160 5.119 -10.357 1.00 87.38 84 GLU A C 1
ATOM 665 O O . GLU A 1 84 ? 12.897 5.669 -11.175 1.00 87.38 84 GLU A O 1
ATOM 670 N N . ILE A 1 85 ? 12.486 3.959 -9.782 1.00 87.75 85 ILE A N 1
ATOM 671 C CA . ILE A 1 85 ? 13.725 3.237 -10.074 1.00 87.75 85 ILE A CA 1
ATOM 672 C C . ILE A 1 85 ? 13.736 2.702 -11.515 1.00 87.75 85 ILE A C 1
ATOM 674 O O . ILE A 1 85 ? 14.773 2.782 -12.179 1.00 87.75 85 ILE A O 1
ATOM 678 N N . ALA A 1 86 ? 12.613 2.187 -12.025 1.00 86.62 86 ALA A N 1
ATOM 679 C CA . ALA A 1 86 ? 12.498 1.613 -13.369 1.00 86.62 86 ALA A CA 1
ATOM 680 C C . ALA A 1 86 ? 12.876 2.602 -14.486 1.00 86.62 86 ALA A C 1
ATOM 682 O O . ALA A 1 86 ? 13.399 2.192 -15.524 1.00 86.62 86 ALA A O 1
ATOM 683 N N . GLU A 1 87 ? 12.694 3.906 -14.255 1.00 84.25 87 GLU A N 1
ATOM 684 C CA . GLU A 1 87 ? 13.114 4.976 -15.170 1.00 84.25 87 GLU A CA 1
ATOM 685 C C . GLU A 1 87 ? 14.635 5.010 -15.401 1.00 84.25 87 GLU A C 1
ATOM 687 O O . GLU A 1 87 ? 15.101 5.383 -16.477 1.00 84.25 87 GLU A O 1
ATOM 692 N N . TYR A 1 88 ? 15.416 4.560 -14.418 1.00 84.88 88 TYR A N 1
ATOM 693 C CA . TYR A 1 88 ? 16.880 4.539 -14.469 1.00 84.88 88 TYR A CA 1
ATOM 694 C C . TYR A 1 88 ? 17.456 3.139 -14.708 1.00 84.88 88 TYR A C 1
ATOM 696 O O . TYR A 1 88 ? 18.670 2.987 -14.869 1.00 84.88 88 TYR A O 1
ATOM 704 N N . VAL A 1 89 ? 16.610 2.105 -14.727 1.00 82.19 89 VAL A N 1
ATOM 705 C CA . VAL A 1 89 ? 17.024 0.712 -14.900 1.00 82.19 89 VAL A CA 1
ATOM 706 C C . VAL A 1 89 ? 16.740 0.250 -16.324 1.00 82.19 89 VAL A C 1
ATOM 708 O O . VAL A 1 89 ? 15.600 0.130 -16.764 1.00 82.19 89 VAL A O 1
ATOM 711 N N . HIS A 1 90 ? 17.805 -0.113 -17.034 1.00 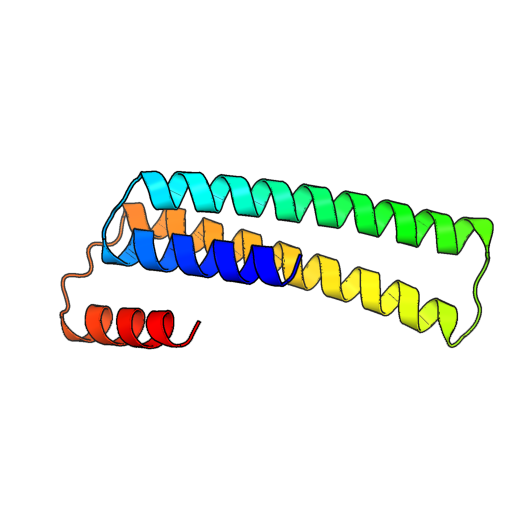72.31 90 HIS A N 1
ATOM 712 C CA . HIS A 1 90 ? 17.706 -0.885 -18.266 1.00 72.31 90 HIS A CA 1
ATOM 713 C C . HIS A 1 90 ? 17.987 -2.355 -17.957 1.00 72.31 90 HIS A C 1
ATOM 715 O O . HIS A 1 90 ? 19.130 -2.731 -17.677 1.00 72.31 90 HIS A O 1
ATOM 721 N N . LEU A 1 91 ? 16.947 -3.194 -18.022 1.00 69.56 91 LEU A N 1
ATOM 722 C CA . LEU A 1 91 ? 17.053 -4.651 -17.898 1.00 69.56 91 LEU A CA 1
ATOM 723 C C . LEU A 1 91 ? 17.811 -5.223 -19.110 1.00 69.56 91 LEU A C 1
ATOM 725 O O . LEU A 1 91 ? 17.228 -5.718 -20.072 1.00 69.56 91 LEU A O 1
ATOM 729 N N . SER A 1 92 ? 19.136 -5.097 -19.075 1.00 65.81 92 SER A N 1
ATOM 730 C CA . SER A 1 92 ? 20.067 -5.569 -20.107 1.00 65.81 92 SER A CA 1
ATOM 731 C C . SER A 1 92 ? 20.397 -7.057 -19.968 1.00 65.81 92 SER A C 1
ATOM 733 O O . SER A 1 92 ? 20.771 -7.696 -20.950 1.00 65.81 92 SER A O 1
ATOM 735 N N . ASP A 1 93 ? 20.217 -7.622 -18.771 1.00 67.12 93 ASP A N 1
ATOM 736 C CA . ASP A 1 93 ? 20.386 -9.048 -18.525 1.00 67.12 93 ASP A CA 1
ATOM 737 C C . ASP A 1 93 ? 19.089 -9.822 -18.803 1.00 67.12 93 ASP A C 1
ATOM 739 O O . ASP A 1 93 ? 18.058 -9.637 -18.148 1.00 67.12 93 ASP A O 1
ATOM 743 N N . SER A 1 94 ? 19.153 -10.719 -19.790 1.00 63.12 94 SER A N 1
ATOM 744 C CA . SER A 1 94 ? 18.010 -11.529 -20.228 1.00 63.12 94 SER A CA 1
ATOM 745 C C . SER A 1 94 ? 17.467 -12.446 -19.127 1.00 63.12 94 SER A C 1
ATOM 747 O O . SER A 1 94 ? 16.262 -12.684 -19.085 1.00 63.12 94 SER A O 1
ATOM 749 N N . SER A 1 95 ? 18.320 -12.912 -18.205 1.00 70.88 95 SER A N 1
ATOM 750 C CA . SER A 1 95 ? 17.897 -13.789 -17.108 1.00 70.88 95 SER A CA 1
ATOM 751 C C . SER A 1 95 ? 17.053 -13.027 -16.087 1.00 70.88 95 SER A C 1
ATOM 753 O O . SER A 1 95 ? 15.973 -13.487 -15.720 1.00 70.88 95 SER A O 1
ATOM 755 N N . ALA A 1 96 ? 17.503 -11.839 -15.665 1.00 70.69 96 ALA A N 1
ATOM 756 C CA . ALA A 1 96 ? 16.760 -10.988 -14.735 1.00 70.69 96 ALA A CA 1
ATOM 757 C C . ALA A 1 96 ? 15.382 -10.588 -15.287 1.00 70.69 96 ALA A C 1
ATOM 759 O O . ALA A 1 96 ? 14.381 -10.679 -14.574 1.00 70.69 96 ALA A O 1
ATOM 760 N N . ARG A 1 97 ? 15.309 -10.226 -16.576 1.00 71.19 97 ARG A N 1
ATOM 761 C CA . ARG A 1 97 ? 14.042 -9.859 -17.223 1.00 71.19 97 ARG A CA 1
ATOM 762 C C . ARG A 1 97 ? 13.041 -11.017 -17.234 1.00 71.19 97 ARG A C 1
ATOM 764 O O . ARG A 1 97 ? 11.873 -10.812 -16.916 1.00 71.19 97 ARG A O 1
ATOM 771 N N . VAL A 1 98 ? 13.492 -12.233 -17.554 1.00 74.44 98 VAL A N 1
ATOM 772 C CA . VAL A 1 98 ? 12.632 -13.432 -17.576 1.00 74.44 98 VAL A CA 1
ATOM 773 C C . VAL A 1 98 ? 12.117 -13.776 -16.177 1.00 74.44 98 VAL A C 1
ATOM 775 O O . 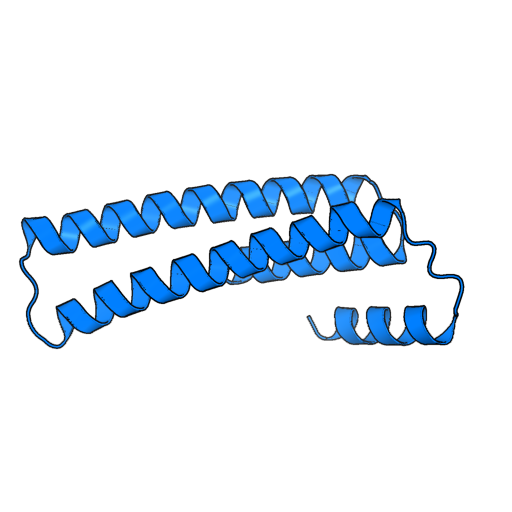VAL A 1 98 ? 10.938 -14.078 -16.026 1.00 74.44 98 VAL A O 1
ATOM 778 N N . HIS A 1 99 ? 12.956 -13.690 -15.141 1.00 79.75 99 HIS A N 1
ATOM 779 C CA . HIS A 1 99 ? 12.520 -13.989 -13.774 1.00 79.75 99 HIS A CA 1
ATOM 780 C C . HIS A 1 99 ? 11.454 -13.018 -13.260 1.00 79.75 99 HIS A C 1
ATOM 782 O O . HIS A 1 99 ? 10.460 -13.472 -12.702 1.00 79.75 99 HIS A O 1
ATOM 788 N N . ILE A 1 100 ? 11.635 -11.712 -13.478 1.00 78.88 100 ILE A N 1
ATOM 789 C CA . ILE A 1 100 ? 10.663 -10.692 -13.056 1.00 78.88 100 ILE A CA 1
ATOM 790 C C . ILE A 1 100 ? 9.345 -10.855 -13.822 1.00 78.88 100 ILE A C 1
ATOM 792 O O . ILE A 1 100 ? 8.280 -10.818 -13.215 1.00 78.88 100 ILE A O 1
ATOM 796 N N . THR A 1 101 ? 9.411 -11.127 -15.129 1.00 76.50 101 THR A N 1
ATOM 797 C CA . THR A 1 101 ? 8.211 -11.358 -15.953 1.00 76.50 101 THR A CA 1
ATOM 798 C C . THR A 1 101 ? 7.436 -12.588 -15.470 1.00 76.50 101 THR A C 1
ATOM 800 O O . THR A 1 101 ? 6.237 -12.505 -15.236 1.00 76.50 101 THR A O 1
ATOM 803 N N . ASN A 1 102 ? 8.120 -13.707 -15.208 1.00 81.94 102 ASN A N 1
ATOM 804 C CA . ASN A 1 102 ? 7.476 -14.919 -14.690 1.00 81.94 102 ASN A CA 1
ATOM 805 C C . ASN A 1 102 ? 6.875 -14.720 -13.290 1.00 81.94 102 ASN A C 1
ATOM 807 O O . ASN A 1 102 ? 5.912 -15.391 -12.941 1.00 81.94 102 ASN A O 1
ATOM 811 N N . MET A 1 103 ? 7.460 -13.843 -12.465 1.00 78.38 103 MET A N 1
ATOM 812 C CA . MET A 1 103 ? 6.875 -13.471 -11.174 1.00 78.38 103 MET A CA 1
ATOM 813 C C . MET A 1 103 ? 5.608 -12.637 -11.357 1.00 78.38 103 MET A C 1
ATOM 815 O O . MET A 1 103 ? 4.678 -12.825 -10.583 1.00 78.38 103 MET A O 1
ATOM 819 N N . ALA A 1 104 ? 5.565 -11.768 -12.371 1.00 72.19 104 ALA A N 1
ATOM 820 C CA . ALA A 1 104 ? 4.404 -10.950 -12.718 1.00 72.19 104 ALA A CA 1
ATOM 821 C C . ALA A 1 104 ? 3.205 -11.795 -13.165 1.00 72.19 104 ALA A C 1
ATOM 823 O O . ALA A 1 104 ? 2.086 -11.523 -12.762 1.00 72.19 104 ALA A O 1
ATOM 824 N N . GLU A 1 105 ? 3.445 -12.848 -13.953 1.00 71.19 105 GLU A N 1
ATOM 825 C CA . GLU A 1 105 ? 2.393 -13.718 -14.508 1.00 71.19 105 GLU A CA 1
ATOM 826 C C . GLU A 1 105 ? 1.611 -14.528 -13.453 1.00 71.19 105 GLU A C 1
ATOM 828 O O . GLU A 1 105 ? 0.609 -15.160 -13.784 1.00 71.19 105 GLU A O 1
ATOM 833 N N . ILE A 1 106 ? 2.073 -14.556 -12.197 1.00 66.56 106 ILE A N 1
ATOM 834 C CA . ILE A 1 106 ? 1.413 -15.274 -11.093 1.00 66.56 106 ILE A CA 1
ATOM 835 C C . ILE A 1 106 ? 0.352 -14.391 -10.400 1.00 66.56 106 ILE A C 1
ATOM 837 O O . ILE A 1 106 ? -0.427 -14.913 -9.598 1.00 66.56 106 ILE A O 1
ATOM 841 N N . TRP A 1 107 ? 0.304 -13.091 -10.714 1.00 53.81 107 TRP A N 1
ATOM 842 C CA . TRP A 1 107 ? -0.627 -12.114 -10.140 1.00 53.81 107 TRP A CA 1
ATOM 843 C C . TRP A 1 107 ? -1.795 -11.812 -11.081 1.00 53.81 107 TRP A C 1
ATOM 845 O O . TRP A 1 107 ? -1.565 -11.673 -12.304 1.00 53.81 107 TRP A O 1
#

pLDDT: mean 89.66, std 9.38, range [53.81, 98.19]

Mean predicted aligned error: 5.04 Å

Foldseek 3Di:
DVVLLLLLLLLLLCCLQPVDVVSLVSNVVSLVVLVVVLVVLVVVLVCCCVPVVDDDPVVVVSVVSNVVSVVSNVSSVVSNVSNVVSVVDDPPDPVVSVVSVVVSVVD

Radius of gyration: 17.47 Å; Cα contacts (8 Å, |Δi|>4): 97; chains: 1; bounding box: 39×23×46 Å

InterPro domains:
  IPR026022 PhoU domain [PF01895] (1-85)
  IPR028366 PhoU [PTHR42930] (1-105)
  IPR038078 PhoU-like domain superfamily [G3DSA:1.20.58.220] (1-106)